Protein AF-A0A7W5LJ92-F1 (afdb_monomer_lite)

Secondary structure (DSSP, 8-state):
--PPP---HHHHGGGS---HHHHHHHS-PPP----PPTT--EESSPPPEEPPPHHHHT-TT----TT-EETTEEEEEEESS--BSB-EEEEEETTS-EEEEEHHHHHHHHTT--SSSS----HHHHHHHHHHTTTT----S-----TT--

Radius of gyration: 25.34 Å; chains: 1; bounding box: 71×41×68 Å

Structure (mmCIF, N/CA/C/O backbone):
data_AF-A0A7W5LJ92-F1
#
_entry.id   AF-A0A7W5LJ92-F1
#
loop_
_atom_site.group_PDB
_atom_site.id
_atom_site.type_symbol
_atom_site.label_atom_id
_atom_site.label_alt_id
_atom_site.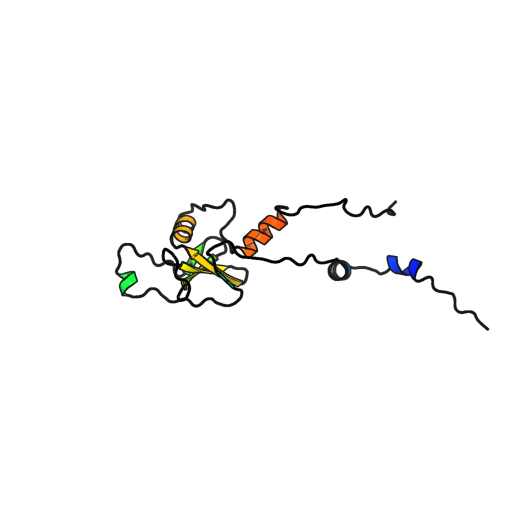label_comp_id
_atom_site.label_asym_id
_atom_site.label_entity_id
_atom_site.label_seq_id
_atom_site.pdbx_PDB_ins_code
_atom_site.Cartn_x
_atom_site.Cartn_y
_atom_site.Cartn_z
_atom_site.occupancy
_atom_site.B_iso_or_equiv
_atom_site.auth_seq_id
_atom_site.auth_comp_id
_atom_site.auth_asym_id
_atom_site.auth_atom_id
_atom_site.pdbx_PDB_model_num
ATOM 1 N N . MET A 1 1 ? 51.809 -31.588 -45.033 1.00 46.28 1 MET A N 1
ATOM 2 C CA . MET A 1 1 ? 51.391 -30.720 -43.910 1.00 46.28 1 MET A CA 1
ATOM 3 C C . MET A 1 1 ? 50.215 -29.872 -44.366 1.00 46.28 1 MET A C 1
ATOM 5 O O . MET A 1 1 ? 50.408 -28.892 -45.072 1.00 46.28 1 MET A O 1
ATOM 9 N N . THR A 1 2 ? 48.995 -30.291 -44.045 1.00 48.81 2 THR A N 1
ATOM 10 C CA . THR A 1 2 ? 47.769 -29.529 -44.311 1.00 48.81 2 THR A CA 1
ATOM 11 C C . THR A 1 2 ? 47.679 -28.380 -43.310 1.00 48.81 2 THR A C 1
ATOM 13 O O . THR A 1 2 ? 47.562 -28.617 -42.110 1.00 48.81 2 THR A O 1
ATOM 16 N N . ARG A 1 3 ? 47.786 -27.133 -43.782 1.00 55.12 3 ARG A N 1
ATOM 17 C CA . ARG A 1 3 ? 47.485 -25.957 -42.957 1.00 55.12 3 ARG A CA 1
ATOM 18 C C . ARG A 1 3 ? 45.987 -25.977 -42.656 1.00 55.12 3 ARG A C 1
ATOM 20 O O . ARG A 1 3 ? 45.189 -26.019 -43.589 1.00 55.12 3 ARG A O 1
ATOM 27 N N . PHE A 1 4 ? 45.610 -25.978 -41.381 1.00 60.94 4 PHE A N 1
ATOM 28 C CA . PHE A 1 4 ? 44.219 -25.749 -40.996 1.00 60.94 4 PHE A CA 1
ATOM 29 C C . PHE A 1 4 ? 43.793 -24.373 -41.521 1.00 60.94 4 PHE A C 1
ATOM 31 O O . PHE A 1 4 ? 44.549 -23.407 -41.396 1.00 60.94 4 PHE A O 1
ATOM 38 N N . ALA A 1 5 ? 42.620 -24.298 -42.154 1.00 64.06 5 ALA A N 1
ATOM 39 C CA . ALA A 1 5 ? 42.057 -23.029 -42.594 1.00 64.06 5 ALA A CA 1
ATOM 40 C C . ALA A 1 5 ? 41.923 -22.111 -41.373 1.00 64.06 5 ALA A C 1
ATOM 42 O O . ALA A 1 5 ? 41.335 -22.491 -40.360 1.00 64.06 5 ALA A O 1
ATOM 43 N N . GLN A 1 6 ? 42.526 -20.929 -41.452 1.00 65.31 6 GLN A N 1
ATOM 44 C CA . GLN A 1 6 ? 42.458 -19.935 -40.394 1.00 65.31 6 GLN A CA 1
ATOM 45 C C . GLN A 1 6 ? 41.017 -19.417 -40.344 1.00 65.31 6 GLN A C 1
ATOM 47 O O . GLN A 1 6 ? 40.578 -18.706 -41.244 1.00 65.31 6 GLN A O 1
ATOM 52 N N . VAL A 1 7 ? 40.256 -19.844 -39.335 1.00 63.06 7 VAL A N 1
ATOM 53 C CA . VAL A 1 7 ? 38.879 -19.383 -39.140 1.00 63.06 7 VAL A CA 1
ATOM 54 C C . VAL A 1 7 ? 38.941 -17.952 -38.625 1.00 63.06 7 VAL A C 1
ATOM 56 O O . VAL A 1 7 ? 39.425 -17.705 -37.520 1.00 63.06 7 VAL A O 1
ATOM 59 N N . ASP A 1 8 ? 38.461 -17.009 -39.429 1.00 65.00 8 ASP A N 1
ATOM 60 C CA . ASP A 1 8 ? 38.280 -15.631 -38.991 1.00 65.00 8 ASP A CA 1
ATOM 61 C C . ASP A 1 8 ? 37.062 -15.552 -38.064 1.00 65.00 8 ASP A C 1
ATOM 63 O O . ASP A 1 8 ? 35.910 -15.480 -38.495 1.00 65.00 8 ASP A O 1
ATOM 67 N N . LEU A 1 9 ? 37.324 -15.594 -36.758 1.00 61.53 9 LEU A N 1
ATOM 68 C CA . LEU A 1 9 ? 36.289 -15.524 -35.729 1.00 61.53 9 LEU A CA 1
ATOM 69 C C . LEU A 1 9 ? 35.508 -14.198 -35.770 1.00 61.53 9 LEU A C 1
ATOM 71 O O . LEU A 1 9 ? 34.372 -14.165 -35.300 1.00 61.53 9 LEU A O 1
ATOM 75 N N . ASN A 1 10 ? 36.050 -13.136 -36.382 1.00 58.50 10 ASN A N 1
ATOM 76 C CA . ASN A 1 10 ? 35.339 -11.864 -36.543 1.00 58.50 10 ASN A CA 1
ATOM 77 C C . ASN A 1 10 ? 34.255 -11.936 -37.626 1.00 58.50 10 ASN A C 1
ATOM 79 O O . ASN A 1 10 ? 33.238 -11.257 -37.510 1.00 58.50 10 ASN A O 1
ATOM 83 N N . ALA A 1 11 ? 34.430 -12.789 -38.641 1.00 62.06 11 ALA A N 1
ATOM 84 C CA . ALA A 1 11 ? 33.405 -13.058 -39.650 1.00 62.06 11 ALA A CA 1
ATOM 85 C C . ALA A 1 11 ? 32.275 -13.957 -39.108 1.00 62.06 11 ALA A C 1
ATOM 87 O O . ALA A 1 11 ? 31.139 -13.878 -39.573 1.00 62.06 11 ALA A O 1
ATOM 88 N N . VAL A 1 12 ? 32.568 -14.792 -38.102 1.00 56.50 12 VAL A N 1
ATOM 89 C CA . VAL A 1 12 ? 31.608 -15.729 -37.487 1.00 56.50 12 VAL A CA 1
ATOM 90 C C . VAL A 1 12 ? 30.821 -15.091 -36.334 1.00 56.50 12 VAL A C 1
ATOM 92 O O . VAL A 1 12 ? 29.652 -15.417 -36.138 1.00 56.50 12 VAL A O 1
ATOM 95 N N . ALA A 1 13 ? 31.414 -14.151 -35.592 1.00 55.53 13 ALA A N 1
ATOM 96 C CA . ALA A 1 13 ? 30.782 -13.485 -34.449 1.00 55.53 13 ALA A CA 1
ATOM 97 C C . ALA A 1 13 ? 29.401 -12.839 -34.735 1.00 55.53 13 ALA A C 1
ATOM 99 O O . ALA A 1 13 ? 28.503 -13.014 -33.908 1.00 55.53 13 ALA A O 1
ATOM 100 N N . PRO A 1 14 ? 29.162 -12.148 -35.873 1.00 56.97 14 PRO A N 1
ATOM 101 C CA . PRO A 1 14 ? 27.839 -11.601 -36.191 1.00 56.97 14 PRO A CA 1
ATOM 102 C C . PRO A 1 14 ? 26.840 -12.640 -36.737 1.00 56.97 14 PRO A C 1
ATOM 104 O O . PRO A 1 14 ? 25.662 -12.322 -36.874 1.00 56.97 14 PRO A O 1
ATOM 107 N N . LEU A 1 15 ? 27.280 -13.870 -37.038 1.00 55.16 15 LEU A N 1
ATOM 108 C CA . LEU A 1 15 ? 26.440 -14.973 -37.533 1.00 55.16 15 LEU A CA 1
ATOM 109 C C . LEU A 1 15 ? 25.935 -15.898 -36.421 1.00 55.16 15 LEU A C 1
ATOM 111 O O . LEU A 1 15 ? 25.268 -16.889 -36.717 1.00 55.16 15 LEU A O 1
ATOM 115 N N . LEU A 1 16 ? 26.239 -15.610 -35.152 1.00 57.25 16 LEU A N 1
ATOM 116 C CA . LEU A 1 16 ? 25.654 -16.360 -34.048 1.00 57.25 16 LEU A CA 1
ATOM 117 C C . LEU A 1 16 ? 24.128 -16.187 -34.114 1.00 57.25 16 LEU A C 1
ATOM 119 O O . LEU A 1 16 ? 23.657 -15.051 -34.018 1.00 57.25 16 LEU A O 1
ATOM 123 N N . PRO A 1 17 ? 23.344 -17.267 -34.295 1.00 56.31 17 PRO A N 1
ATOM 124 C CA . PRO A 1 17 ? 21.893 -17.180 -34.313 1.00 56.31 17 PRO A CA 1
ATOM 125 C C . PRO A 1 17 ? 21.415 -16.754 -32.922 1.00 56.31 17 PRO A C 1
ATOM 127 O O . PRO A 1 17 ? 21.221 -17.565 -32.021 1.00 56.31 17 PRO A O 1
ATOM 130 N N . GLY A 1 18 ? 21.282 -15.445 -32.733 1.00 59.91 18 GLY A N 1
ATOM 131 C CA . GLY A 1 18 ? 20.736 -14.849 -31.530 1.00 59.91 18 GLY A CA 1
ATOM 132 C C . GLY A 1 18 ? 19.224 -14.927 -31.605 1.00 59.91 18 GLY A C 1
ATOM 133 O O . GLY A 1 18 ? 18.582 -14.066 -32.204 1.00 59.91 18 GLY A O 1
ATOM 134 N N . ASP A 1 19 ? 18.640 -15.965 -31.018 1.00 69.44 19 ASP A N 1
ATOM 135 C CA . ASP A 1 19 ? 17.199 -15.984 -30.825 1.00 69.44 19 ASP A CA 1
ATOM 136 C C . ASP A 1 19 ? 16.769 -14.886 -29.826 1.00 69.44 19 ASP A C 1
ATOM 138 O O . ASP A 1 19 ? 17.572 -14.201 -29.178 1.00 69.44 19 ASP A O 1
ATOM 142 N N . LYS A 1 20 ? 15.456 -14.696 -29.679 1.00 67.94 20 LYS A N 1
ATOM 143 C CA . LYS A 1 20 ? 14.890 -13.706 -28.748 1.00 67.94 20 LYS A CA 1
ATOM 144 C C . LYS A 1 20 ? 15.372 -13.909 -27.303 1.00 67.94 20 LYS A C 1
ATOM 146 O O . LYS A 1 20 ? 15.350 -12.960 -26.518 1.00 67.94 20 LYS A O 1
ATOM 151 N N . VAL A 1 21 ? 15.755 -15.131 -26.934 1.00 70.19 21 VAL A N 1
ATOM 152 C CA . VAL A 1 21 ? 16.233 -15.479 -25.594 1.00 70.19 21 VAL A CA 1
ATOM 153 C C . VAL A 1 21 ? 17.682 -15.023 -25.437 1.00 70.19 21 VAL A C 1
ATOM 155 O O . VAL A 1 21 ? 17.973 -14.282 -24.500 1.00 70.19 21 VAL A O 1
ATOM 158 N N . ALA A 1 22 ? 18.553 -15.342 -26.394 1.00 69.62 22 ALA A N 1
ATOM 159 C CA . ALA A 1 22 ? 19.940 -14.893 -26.447 1.00 69.62 22 ALA A CA 1
ATOM 160 C C . ALA A 1 22 ? 20.043 -13.362 -26.474 1.00 69.62 22 ALA A C 1
ATOM 162 O O . ALA A 1 22 ? 20.841 -12.792 -25.736 1.00 69.62 22 ALA A O 1
ATOM 163 N N . ALA A 1 23 ? 19.174 -12.677 -27.224 1.00 68.56 23 ALA A N 1
ATOM 164 C CA . ALA A 1 23 ? 19.125 -11.214 -27.243 1.00 68.56 23 ALA A CA 1
ATOM 165 C C . ALA A 1 23 ? 18.732 -10.602 -25.882 1.00 68.56 23 ALA A C 1
ATOM 167 O O . ALA A 1 23 ? 19.256 -9.556 -25.508 1.00 68.56 23 ALA A O 1
ATOM 168 N N . ARG A 1 24 ? 17.842 -11.245 -25.108 1.00 69.69 24 ARG A N 1
ATOM 169 C CA . ARG A 1 24 ? 17.511 -10.794 -23.739 1.00 69.69 24 ARG A CA 1
ATOM 170 C C . ARG A 1 24 ? 18.645 -11.029 -22.750 1.00 69.69 24 ARG A C 1
ATOM 172 O O . ARG A 1 24 ? 18.792 -10.235 -21.831 1.00 69.69 24 ARG A O 1
ATOM 179 N N . VAL A 1 25 ? 19.396 -12.116 -22.917 1.00 66.81 25 VAL A N 1
ATOM 180 C CA . VAL A 1 25 ? 20.515 -12.477 -22.033 1.00 66.81 25 VAL A CA 1
ATOM 181 C C . VAL A 1 25 ? 21.751 -11.626 -22.334 1.00 66.81 25 VAL A C 1
ATOM 183 O O . VAL A 1 25 ? 22.426 -11.185 -21.411 1.00 66.81 25 VAL A O 1
ATOM 186 N N . ALA A 1 26 ? 22.033 -11.368 -23.614 1.00 70.12 26 ALA A N 1
ATOM 187 C CA . ALA A 1 26 ? 23.150 -10.537 -24.063 1.00 70.12 26 ALA A CA 1
ATOM 188 C C . ALA A 1 26 ? 22.852 -9.030 -23.984 1.00 70.12 26 ALA A C 1
ATOM 190 O O . ALA A 1 26 ? 23.773 -8.211 -23.975 1.00 70.12 26 ALA A O 1
ATOM 191 N N . GLY A 1 27 ? 21.572 -8.649 -23.944 1.00 68.25 27 GLY A N 1
ATOM 192 C CA . GLY A 1 27 ? 21.162 -7.270 -23.729 1.00 68.25 27 GLY A CA 1
ATOM 193 C C . GLY A 1 27 ? 21.696 -6.762 -22.394 1.00 68.25 27 GLY A C 1
ATOM 194 O O . GLY A 1 27 ? 21.530 -7.408 -21.361 1.00 68.25 27 GLY A O 1
ATOM 195 N N . ARG A 1 28 ? 22.329 -5.584 -22.400 1.00 66.44 28 ARG A N 1
ATOM 196 C CA . ARG A 1 28 ? 22.702 -4.890 -21.164 1.00 66.44 28 ARG A CA 1
ATOM 197 C C . ARG A 1 28 ? 21.416 -4.542 -20.419 1.00 66.44 28 ARG A C 1
ATOM 199 O O . ARG A 1 28 ? 20.732 -3.590 -20.782 1.00 66.44 28 ARG A O 1
ATOM 206 N N . GLY A 1 29 ? 21.054 -5.353 -19.429 1.00 64.75 29 GLY A N 1
ATOM 207 C CA . GLY A 1 29 ? 19.969 -5.022 -18.519 1.00 64.75 29 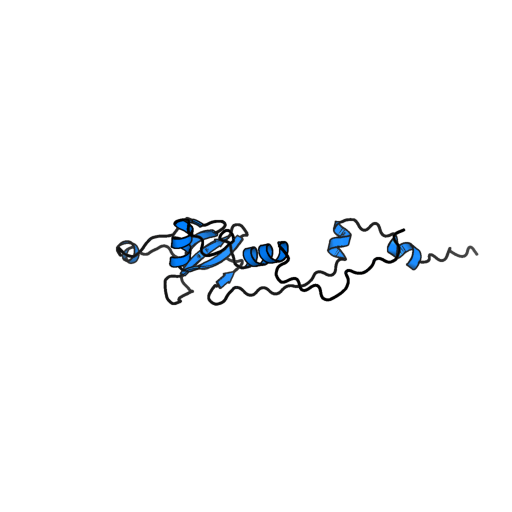GLY A CA 1
ATOM 208 C C . GLY A 1 29 ? 20.322 -3.742 -17.771 1.00 64.75 29 GLY A C 1
ATOM 209 O O . GLY A 1 29 ? 21.427 -3.614 -17.245 1.00 64.75 29 GLY A O 1
ATOM 210 N N . GLU A 1 30 ? 19.401 -2.788 -17.731 1.00 66.44 30 GLU A N 1
ATOM 211 C CA . GLU A 1 30 ? 19.523 -1.657 -16.820 1.00 66.44 30 GLU A CA 1
ATOM 212 C C . GLU A 1 30 ? 19.091 -2.135 -15.433 1.00 66.44 30 GLU A C 1
ATOM 214 O O . GLU A 1 30 ? 17.960 -2.592 -15.241 1.00 66.44 30 GLU A O 1
ATOM 219 N N . HIS A 1 31 ? 20.011 -2.083 -14.470 1.00 68.00 31 HIS A N 1
ATOM 220 C CA . HIS A 1 31 ? 19.651 -2.284 -13.074 1.00 68.00 31 HIS A CA 1
ATOM 221 C C . HIS A 1 31 ? 18.829 -1.088 -12.602 1.00 68.00 31 HIS A C 1
ATOM 223 O O . HIS A 1 31 ? 19.166 0.060 -12.897 1.00 68.00 31 HIS A O 1
ATOM 229 N N . PHE A 1 32 ? 17.748 -1.357 -11.878 1.00 68.06 32 PHE A N 1
ATOM 230 C CA . PHE A 1 32 ? 16.841 -0.316 -11.438 1.00 68.06 32 PHE A CA 1
ATOM 231 C C . PHE A 1 32 ? 16.540 -0.421 -9.957 1.00 68.06 32 PHE A C 1
ATOM 233 O O . PHE A 1 32 ? 15.875 -1.358 -9.513 1.00 68.06 32 PHE A O 1
ATOM 240 N N . ASP A 1 33 ? 16.940 0.614 -9.229 1.00 76.00 33 ASP A N 1
ATOM 241 C CA . ASP A 1 33 ? 16.596 0.757 -7.828 1.00 76.00 33 ASP A CA 1
ATOM 242 C C . ASP A 1 33 ? 15.179 1.315 -7.677 1.00 76.00 33 ASP A C 1
ATOM 244 O O . ASP A 1 33 ? 14.786 2.365 -8.214 1.00 76.00 33 ASP A O 1
ATOM 248 N N . PHE A 1 34 ? 14.362 0.584 -6.927 1.00 83.94 34 PHE A N 1
ATOM 249 C CA . PHE A 1 34 ? 13.049 1.043 -6.516 1.00 83.94 34 PHE A CA 1
ATOM 250 C C . PHE A 1 34 ? 13.053 1.467 -5.065 1.00 83.94 34 PHE A C 1
ATOM 252 O O . PHE A 1 34 ? 13.382 0.701 -4.167 1.00 83.94 34 PHE A O 1
ATOM 259 N N . THR A 1 35 ? 12.564 2.681 -4.850 1.00 86.06 35 THR A N 1
ATOM 260 C CA . THR A 1 35 ? 12.198 3.173 -3.533 1.00 86.06 35 THR A CA 1
ATOM 261 C C . THR A 1 35 ? 10.697 3.463 -3.545 1.00 86.06 35 THR A C 1
ATOM 263 O O . THR A 1 35 ? 10.227 4.146 -4.467 1.00 86.06 35 THR A O 1
ATOM 266 N N . PRO A 1 36 ? 9.925 2.940 -2.576 1.00 86.44 36 PRO A N 1
ATOM 267 C CA . PRO A 1 36 ? 8.511 3.268 -2.452 1.00 86.44 36 PRO A CA 1
ATOM 268 C C . PRO A 1 36 ? 8.321 4.757 -2.151 1.00 86.44 36 PRO A C 1
ATOM 270 O O . PRO A 1 36 ? 9.232 5.441 -1.683 1.00 86.44 36 PRO A O 1
ATOM 273 N N . SER A 1 37 ? 7.124 5.278 -2.428 1.00 83.62 37 SER A N 1
ATOM 274 C CA . SER A 1 37 ? 6.839 6.685 -2.136 1.00 83.62 37 SER A CA 1
ATOM 275 C C . SER A 1 37 ? 6.793 6.951 -0.626 1.00 83.62 37 SER A C 1
ATOM 277 O O . SER A 1 37 ? 6.386 6.091 0.158 1.00 83.62 37 SER A O 1
ATOM 279 N N . ASN A 1 38 ? 7.222 8.152 -0.220 1.00 80.62 38 ASN A N 1
ATOM 280 C CA . ASN A 1 38 ? 7.398 8.518 1.188 1.00 80.62 38 ASN A CA 1
ATOM 281 C C . ASN A 1 38 ? 6.180 8.161 2.056 1.00 80.62 38 ASN A C 1
ATOM 283 O O . ASN A 1 38 ? 5.037 8.491 1.734 1.00 80.62 38 ASN A O 1
ATOM 287 N N . GLY A 1 39 ? 6.449 7.520 3.197 1.00 80.25 39 GLY A N 1
ATOM 288 C CA . GLY A 1 39 ? 5.440 7.172 4.200 1.00 80.25 39 GLY A CA 1
ATOM 289 C C . GLY A 1 39 ? 4.642 5.898 3.912 1.00 80.25 39 GLY A C 1
ATOM 290 O O . GLY A 1 39 ? 3.750 5.566 4.693 1.00 80.25 39 GLY A O 1
ATOM 291 N N . LYS A 1 40 ? 4.948 5.177 2.828 1.00 86.62 40 LYS A N 1
ATOM 292 C CA . LYS A 1 40 ? 4.444 3.821 2.592 1.00 86.62 40 LYS A CA 1
ATOM 293 C C . LYS A 1 40 ? 5.560 2.816 2.804 1.00 86.62 40 LYS A C 1
ATOM 295 O O . LYS A 1 40 ? 6.698 3.038 2.401 1.00 86.62 40 LYS A O 1
ATOM 300 N N . VAL A 1 41 ? 5.200 1.690 3.396 1.00 92.38 41 VAL A N 1
ATOM 301 C CA . VAL A 1 41 ? 6.071 0.520 3.448 1.00 92.38 41 VAL A CA 1
ATOM 302 C C . VAL A 1 41 ? 5.706 -0.365 2.269 1.00 92.38 41 VAL A C 1
ATOM 304 O O . VAL A 1 41 ? 4.521 -0.560 2.006 1.00 92.38 41 VAL A O 1
ATOM 307 N N . HIS A 1 42 ? 6.717 -0.867 1.568 1.00 94.19 42 HIS A N 1
ATOM 308 C CA . HIS A 1 42 ? 6.588 -1.856 0.505 1.00 94.19 42 HIS A CA 1
ATOM 309 C C . HIS A 1 42 ? 7.439 -3.065 0.866 1.00 94.19 42 HIS A C 1
ATOM 311 O O . HIS A 1 42 ? 8.577 -2.902 1.302 1.00 94.19 42 HIS A O 1
ATOM 317 N N . SER A 1 43 ? 6.888 -4.263 0.713 1.00 94.06 43 SER A N 1
ATOM 318 C CA . SER A 1 43 ? 7.587 -5.502 1.023 1.00 94.06 43 SER A CA 1
ATOM 319 C C . SER A 1 43 ? 7.100 -6.640 0.137 1.00 94.06 43 SER A C 1
ATOM 321 O O . SER A 1 43 ? 5.905 -6.757 -0.130 1.00 94.06 43 SER A O 1
ATOM 323 N N . ASP A 1 44 ? 8.016 -7.508 -0.279 1.00 93.56 44 ASP A N 1
ATOM 324 C CA . ASP A 1 44 ? 7.673 -8.752 -0.976 1.00 93.56 44 ASP A CA 1
ATOM 325 C C . ASP A 1 44 ? 7.166 -9.834 -0.013 1.00 93.56 44 ASP A C 1
ATOM 327 O O . ASP A 1 44 ? 6.513 -10.792 -0.430 1.00 93.56 44 ASP A O 1
ATOM 331 N N . VAL A 1 45 ? 7.429 -9.670 1.287 1.00 94.44 45 VAL A N 1
ATOM 332 C CA . VAL A 1 45 ? 6.955 -10.575 2.334 1.00 94.44 45 VAL A CA 1
ATOM 333 C C . VAL A 1 45 ? 5.710 -10.014 3.031 1.00 94.44 45 VAL A C 1
ATOM 335 O O . VAL A 1 45 ? 5.512 -8.796 3.075 1.00 94.44 45 VAL A O 1
ATOM 338 N N . PRO A 1 46 ? 4.844 -10.880 3.588 1.00 95.12 46 PRO A N 1
ATOM 339 C CA . PRO A 1 46 ? 3.646 -10.433 4.286 1.00 95.12 46 PRO A CA 1
ATOM 340 C C . PRO A 1 46 ? 3.962 -9.471 5.435 1.00 95.12 46 PRO A C 1
ATOM 342 O O . PRO A 1 46 ? 4.696 -9.808 6.363 1.00 95.12 46 PRO A O 1
ATOM 345 N N . LEU A 1 47 ? 3.354 -8.283 5.401 1.00 94.94 47 LEU A N 1
ATOM 346 C CA . LEU A 1 47 ? 3.406 -7.343 6.520 1.00 94.94 47 LEU A CA 1
ATOM 347 C C . LEU A 1 47 ? 2.506 -7.827 7.660 1.00 94.94 47 LEU A C 1
ATOM 349 O O . LEU A 1 47 ? 1.408 -8.342 7.429 1.00 94.94 47 LEU A O 1
ATOM 353 N N . ARG A 1 48 ? 2.949 -7.610 8.902 1.00 95.50 48 ARG A N 1
ATOM 354 C CA . ARG A 1 48 ? 2.176 -7.965 10.096 1.00 95.50 48 ARG A CA 1
ATOM 355 C C . ARG A 1 48 ? 0.900 -7.128 10.161 1.00 95.50 48 ARG A C 1
ATOM 357 O O . ARG A 1 48 ? 0.938 -5.901 10.289 1.00 95.50 48 ARG A O 1
ATOM 364 N N . ALA A 1 49 ? -0.231 -7.819 10.072 1.00 95.44 49 ALA A N 1
ATOM 365 C CA . ALA A 1 49 ? -1.562 -7.240 10.126 1.00 95.44 49 ALA A CA 1
ATOM 366 C C . ALA A 1 49 ? -2.379 -7.893 11.242 1.00 95.44 49 ALA A C 1
ATOM 368 O O . ALA A 1 49 ? -2.216 -9.079 11.530 1.00 95.44 49 ALA A O 1
ATOM 369 N N . ARG A 1 50 ? -3.277 -7.118 11.845 1.00 94.94 50 ARG A N 1
ATOM 370 C CA . ARG A 1 50 ? -4.269 -7.592 12.812 1.00 94.94 50 ARG A CA 1
ATOM 371 C C . ARG A 1 50 ? -5.682 -7.324 12.310 1.00 94.94 50 ARG A C 1
ATOM 373 O O . ARG A 1 50 ? -5.904 -6.407 11.515 1.00 94.94 50 ARG A O 1
ATOM 380 N N . ALA A 1 51 ? -6.634 -8.091 12.829 1.00 94.38 51 ALA A N 1
ATOM 381 C CA . ALA A 1 51 ? -8.045 -7.763 12.699 1.00 94.38 51 ALA A CA 1
ATOM 382 C C . ALA A 1 51 ? -8.394 -6.513 13.539 1.00 94.38 51 ALA A C 1
ATOM 384 O O . ALA A 1 51 ? -7.682 -6.193 14.507 1.00 94.38 51 ALA A O 1
ATOM 385 N N . PRO A 1 52 ? -9.477 -5.799 13.190 1.00 93.50 52 PRO A N 1
ATOM 386 C CA . PRO A 1 52 ? -10.078 -4.812 14.077 1.00 93.50 52 PRO A CA 1
ATOM 387 C C . PRO A 1 52 ? -10.429 -5.428 15.433 1.00 93.50 52 PRO A C 1
ATOM 389 O O . PRO A 1 52 ? -10.898 -6.561 15.519 1.00 93.50 52 PRO A O 1
ATOM 392 N N . SER A 1 53 ? -10.186 -4.681 16.503 1.00 93.25 53 SER A N 1
ATOM 393 C CA . SER A 1 53 ? -10.582 -5.072 17.855 1.00 93.25 53 SER A CA 1
ATOM 394 C C . SER A 1 53 ? -12.071 -4.807 18.088 1.00 93.25 53 SER A C 1
ATOM 396 O O . SER A 1 53 ? -12.661 -3.930 17.455 1.00 93.25 53 SER A O 1
ATOM 398 N N . ALA A 1 54 ? -12.677 -5.508 19.052 1.00 92.50 54 ALA A N 1
ATOM 399 C CA . ALA A 1 54 ? -14.080 -5.289 19.414 1.00 92.50 54 ALA A CA 1
ATOM 400 C C . ALA A 1 54 ? -14.360 -3.826 19.814 1.00 92.50 54 ALA A C 1
ATOM 402 O O . ALA A 1 54 ? -15.387 -3.269 19.442 1.00 92.50 54 ALA A O 1
ATOM 403 N N . ALA A 1 55 ? -13.417 -3.179 20.508 1.00 91.50 55 ALA A N 1
ATOM 404 C CA . ALA A 1 55 ? -13.531 -1.772 20.888 1.00 91.50 55 ALA A CA 1
ATOM 405 C C . ALA A 1 55 ? -13.548 -0.831 19.672 1.00 91.50 55 ALA A C 1
ATOM 407 O O . ALA A 1 55 ? -14.327 0.116 19.649 1.00 91.50 55 ALA A O 1
ATOM 408 N N . GLU A 1 56 ? -12.730 -1.099 18.648 1.00 90.50 56 GLU A N 1
ATOM 409 C CA . GLU A 1 56 ? -12.740 -0.326 17.399 1.00 90.50 56 GLU A CA 1
ATOM 410 C C . GLU A 1 56 ? -14.052 -0.518 16.639 1.00 90.50 56 GLU A C 1
ATOM 412 O O . GLU A 1 56 ? -14.611 0.454 16.146 1.00 90.50 56 GLU A O 1
ATOM 417 N N . MET A 1 57 ? -14.587 -1.741 16.594 1.00 91.31 57 MET A N 1
ATOM 418 C CA . MET A 1 57 ? -15.855 -2.027 15.912 1.00 91.31 57 MET A CA 1
ATOM 419 C C . MET A 1 57 ? -17.067 -1.347 16.563 1.00 91.31 57 MET A C 1
ATOM 421 O O . MET A 1 57 ? -18.061 -1.106 15.883 1.00 91.31 57 MET A O 1
ATOM 425 N N . LEU A 1 58 ? -16.992 -1.015 17.856 1.00 93.31 58 LEU A N 1
ATOM 426 C CA . LEU A 1 58 ? -18.035 -0.263 18.561 1.00 93.31 58 LEU A CA 1
ATOM 427 C C . LEU A 1 58 ? -17.986 1.245 18.275 1.00 93.31 58 LEU A C 1
ATOM 429 O O . LEU A 1 58 ? -18.948 1.954 18.572 1.00 93.31 58 LEU A O 1
ATOM 433 N N . MET A 1 59 ? -16.886 1.762 17.714 1.00 91.06 59 MET A N 1
ATOM 434 C CA . MET A 1 59 ? -16.772 3.186 17.411 1.00 91.06 59 MET A CA 1
ATOM 435 C C . MET A 1 59 ? -17.585 3.531 16.154 1.00 91.06 59 MET A C 1
ATOM 437 O O . MET A 1 59 ? -17.299 2.997 15.084 1.00 91.06 59 MET A O 1
ATOM 441 N N . PRO A 1 60 ? -18.519 4.499 16.209 1.00 89.62 60 PRO A N 1
ATOM 442 C CA . PRO A 1 60 ? -19.368 4.844 15.062 1.00 89.62 60 PRO A CA 1
ATOM 443 C C . PRO A 1 60 ? -18.590 5.452 13.884 1.00 89.62 60 PRO A C 1
ATOM 445 O O . PRO A 1 60 ? -19.068 5.477 12.754 1.00 89.62 60 PRO A O 1
ATOM 448 N N . THR A 1 61 ? -17.382 5.959 14.131 1.00 88.25 61 THR A N 1
ATOM 449 C CA . THR A 1 61 ? -16.491 6.520 13.104 1.00 88.25 61 THR A CA 1
ATOM 450 C C . THR A 1 61 ? -15.587 5.468 12.457 1.00 88.25 61 THR A C 1
ATOM 452 O O . THR A 1 61 ? -14.973 5.731 11.412 1.00 88.25 61 THR A O 1
ATOM 455 N N . PHE A 1 62 ? -15.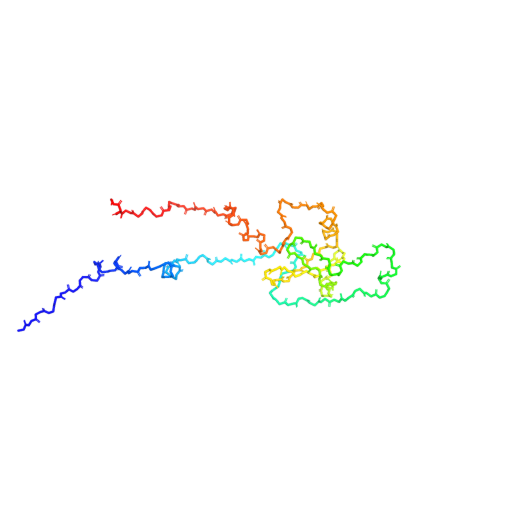481 4.284 13.064 1.00 91.00 62 PHE A N 1
ATOM 456 C CA . PHE A 1 62 ? -14.670 3.198 12.549 1.00 91.00 62 PHE A CA 1
ATOM 457 C C . PHE A 1 62 ? -15.426 2.464 11.445 1.00 91.00 62 PHE A C 1
ATOM 459 O O . PHE A 1 62 ? -16.619 2.201 11.527 1.00 91.00 62 PHE A O 1
ATOM 466 N N . VAL A 1 63 ? -14.705 2.143 10.378 1.00 91.56 63 VAL A N 1
ATOM 467 C CA . VAL A 1 63 ? -15.231 1.346 9.273 1.00 91.56 63 VAL A CA 1
ATOM 468 C C . VAL A 1 63 ? -14.223 0.246 9.049 1.00 91.56 63 VAL A C 1
ATOM 470 O O . VAL A 1 63 ? -13.055 0.545 8.778 1.00 91.56 63 VAL A O 1
ATOM 473 N N . ASP A 1 64 ? -14.673 -0.997 9.165 1.00 94.12 64 ASP A N 1
ATOM 474 C CA . ASP A 1 64 ? -13.840 -2.131 8.818 1.00 94.12 64 ASP A CA 1
ATOM 475 C C . ASP A 1 64 ? -13.656 -2.177 7.299 1.00 94.12 64 ASP A C 1
ATOM 477 O O . ASP A 1 64 ? -14.618 -2.216 6.534 1.00 94.12 64 ASP A O 1
ATOM 481 N N . LEU A 1 65 ? -12.399 -2.115 6.867 1.00 95.44 65 LEU A N 1
ATOM 482 C CA . LEU A 1 65 ? -12.012 -2.185 5.463 1.00 95.44 65 LEU A CA 1
ATOM 483 C C . LEU A 1 65 ? -11.449 -3.562 5.102 1.00 95.44 65 LEU A C 1
ATOM 485 O O . LEU A 1 65 ? -11.078 -3.774 3.947 1.00 95.44 65 LEU A O 1
ATOM 489 N N . THR A 1 66 ? -11.362 -4.493 6.055 1.00 96.31 66 THR A N 1
ATOM 490 C CA . THR A 1 66 ? -10.807 -5.832 5.841 1.00 96.31 66 THR A CA 1
ATOM 491 C C . THR A 1 66 ? -11.530 -6.539 4.694 1.00 96.31 66 THR A C 1
ATOM 493 O O . THR A 1 66 ? -12.751 -6.517 4.595 1.00 96.31 66 THR A O 1
ATOM 496 N N . GLY A 1 67 ? -10.772 -7.138 3.773 1.00 95.81 67 GLY A N 1
ATOM 497 C CA . GLY A 1 67 ? -11.323 -7.831 2.606 1.00 95.81 67 GLY A CA 1
ATOM 498 C C . GLY A 1 67 ? -11.722 -6.928 1.436 1.00 95.81 67 GLY A C 1
ATOM 499 O O . GLY A 1 67 ? -11.908 -7.447 0.334 1.00 95.81 67 GLY A O 1
ATOM 500 N N . THR A 1 68 ? -11.776 -5.605 1.624 1.00 96.06 68 THR A N 1
ATOM 501 C CA . THR A 1 68 ? -12.125 -4.656 0.557 1.00 96.06 68 THR A CA 1
ATOM 502 C C . THR A 1 68 ? -11.115 -4.734 -0.586 1.00 96.06 68 THR A C 1
ATOM 504 O O . THR A 1 68 ? -9.900 -4.739 -0.367 1.00 96.06 68 THR A O 1
ATOM 507 N N . THR A 1 69 ? -11.613 -4.760 -1.820 1.00 96.31 69 THR A N 1
ATOM 508 C CA . THR A 1 69 ? -10.801 -4.740 -3.041 1.00 96.31 69 THR A CA 1
ATOM 509 C C . THR A 1 69 ? -10.911 -3.387 -3.736 1.00 96.31 69 THR A C 1
ATOM 511 O O . THR A 1 69 ? -12.013 -2.944 -4.046 1.00 96.31 69 THR A O 1
ATOM 514 N N . ILE A 1 70 ? -9.775 -2.743 -4.009 1.00 95.50 70 ILE A N 1
ATOM 515 C CA . ILE A 1 70 ? -9.685 -1.488 -4.767 1.00 95.50 70 ILE A CA 1
ATOM 516 C C . ILE A 1 70 ? -8.703 -1.669 -5.928 1.00 95.50 70 ILE A C 1
ATOM 518 O O . ILE A 1 70 ? -7.502 -1.835 -5.715 1.00 95.50 70 ILE A O 1
ATOM 522 N N . GLY A 1 71 ? -9.201 -1.665 -7.166 1.00 94.31 71 GLY A N 1
ATOM 523 C CA . GLY A 1 71 ? -8.383 -1.984 -8.341 1.00 94.31 71 GLY A CA 1
ATOM 524 C C . GLY A 1 71 ? -7.632 -3.308 -8.163 1.00 94.31 71 GLY A C 1
ATOM 525 O O . GLY A 1 71 ? -8.233 -4.363 -7.969 1.00 94.31 71 GLY A O 1
ATOM 526 N N . ARG A 1 72 ? -6.299 -3.232 -8.123 1.00 95.81 72 ARG A N 1
ATOM 527 C CA . ARG A 1 72 ? -5.387 -4.376 -7.958 1.00 95.81 72 ARG A CA 1
ATOM 528 C C . ARG A 1 72 ? -5.003 -4.670 -6.506 1.00 95.81 72 ARG A C 1
ATOM 530 O O . ARG A 1 72 ? -4.147 -5.523 -6.273 1.00 95.81 72 ARG A O 1
ATOM 537 N N . LEU A 1 73 ? -5.552 -3.943 -5.538 1.00 96.94 73 LEU A N 1
ATOM 538 C CA . LEU A 1 73 ? -5.215 -4.058 -4.120 1.00 96.94 73 LEU A CA 1
ATOM 539 C C . LEU A 1 73 ? -6.350 -4.732 -3.348 1.00 96.94 73 LEU A C 1
ATOM 541 O O . LEU A 1 73 ? -7.510 -4.358 -3.495 1.00 96.94 73 LEU A O 1
ATOM 545 N N . LYS A 1 74 ? -6.007 -5.669 -2.463 1.00 97.81 74 LYS A N 1
ATOM 546 C CA . LYS A 1 74 ? -6.929 -6.267 -1.491 1.00 97.81 74 LYS A CA 1
ATOM 547 C C . LYS A 1 74 ? -6.464 -5.967 -0.072 1.00 97.81 74 LYS A C 1
ATOM 549 O O . LYS A 1 74 ? -5.312 -6.235 0.262 1.00 97.81 74 LYS A O 1
ATOM 554 N N . VAL A 1 75 ? -7.347 -5.427 0.760 1.00 97.62 75 VAL A N 1
ATOM 555 C CA . VAL A 1 75 ? -7.057 -5.115 2.165 1.00 97.62 75 VAL A CA 1
ATOM 556 C C . VAL A 1 75 ? -7.007 -6.403 2.985 1.00 97.62 75 VAL A C 1
ATOM 558 O O . VAL A 1 75 ? -7.959 -7.183 2.974 1.00 97.62 75 VAL A O 1
ATOM 561 N N . THR A 1 76 ? -5.906 -6.627 3.702 1.00 96.94 76 THR A N 1
ATOM 562 C CA . THR A 1 76 ? -5.719 -7.809 4.560 1.00 96.94 76 THR A CA 1
ATOM 563 C C . THR A 1 76 ? -6.005 -7.529 6.031 1.00 96.94 76 THR A C 1
ATOM 565 O O . THR A 1 76 ? -6.433 -8.436 6.733 1.00 96.94 76 THR A O 1
ATOM 568 N N . GLY A 1 77 ? -5.792 -6.298 6.502 1.00 96.12 77 GLY A N 1
ATOM 569 C CA . GLY A 1 77 ? -6.072 -5.904 7.884 1.00 96.12 77 GLY A CA 1
ATOM 570 C C . GLY A 1 77 ? -5.376 -4.604 8.283 1.00 96.12 77 GLY A C 1
ATOM 571 O O . GLY A 1 77 ? -4.825 -3.893 7.440 1.00 96.12 77 GLY A O 1
ATOM 572 N N . ILE A 1 78 ? -5.387 -4.296 9.578 1.00 95.31 78 ILE A N 1
ATOM 573 C CA . ILE A 1 78 ? -4.745 -3.103 10.144 1.00 95.31 78 ILE A CA 1
ATOM 574 C C . ILE A 1 78 ? -3.264 -3.399 10.391 1.00 95.31 78 ILE A C 1
ATOM 576 O O . ILE A 1 78 ? -2.930 -4.428 10.976 1.00 95.31 78 ILE A O 1
ATOM 580 N N . ALA A 1 79 ? -2.371 -2.509 9.960 1.00 95.12 79 ALA A N 1
ATOM 581 C CA . ALA A 1 79 ? -0.936 -2.659 10.181 1.00 95.12 79 ALA A CA 1
ATOM 582 C C 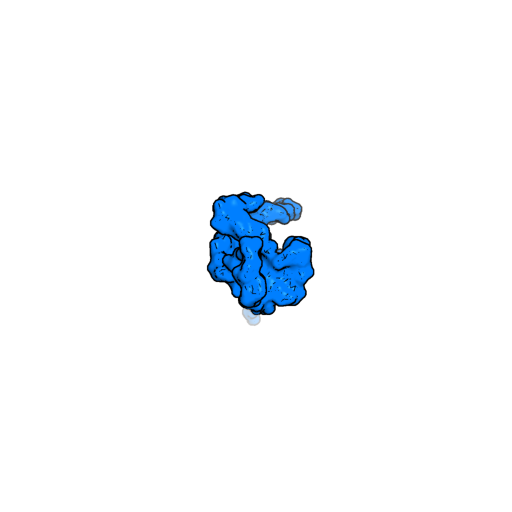. ALA A 1 79 ? -0.600 -2.560 11.677 1.00 95.12 79 ALA A C 1
ATOM 584 O O . ALA A 1 79 ? -1.064 -1.646 12.357 1.00 95.12 79 ALA A O 1
ATOM 585 N N . VAL A 1 80 ? 0.214 -3.494 12.179 1.00 92.31 80 VAL A N 1
ATOM 586 C CA . VAL A 1 80 ? 0.620 -3.526 13.597 1.00 92.31 80 VAL A CA 1
ATOM 587 C C . VAL A 1 80 ? 1.822 -2.618 13.841 1.00 92.31 80 VAL A C 1
ATOM 589 O O . VAL A 1 80 ? 1.785 -1.757 14.712 1.00 92.31 80 VAL A O 1
ATOM 592 N N . ASP A 1 81 ? 2.866 -2.781 13.032 1.00 86.25 81 ASP A N 1
ATOM 593 C CA . ASP A 1 81 ? 4.178 -2.173 13.288 1.00 86.25 81 ASP A CA 1
ATOM 594 C C . ASP A 1 81 ? 4.332 -0.772 12.668 1.00 86.25 81 ASP A C 1
ATOM 596 O O . ASP A 1 81 ? 5.374 -0.137 12.790 1.00 86.25 81 ASP A O 1
ATOM 600 N N . ILE A 1 82 ? 3.306 -0.286 11.962 1.00 82.19 82 ILE A N 1
ATOM 601 C CA . ILE A 1 82 ? 3.387 0.928 11.143 1.00 82.19 82 ILE A CA 1
ATOM 602 C C . ILE A 1 82 ? 2.367 1.934 11.655 1.00 82.19 82 ILE A C 1
ATOM 604 O O . ILE A 1 82 ? 1.238 2.039 11.163 1.00 82.19 82 ILE A O 1
ATOM 608 N N . THR A 1 83 ? 2.793 2.700 12.650 1.00 71.44 83 THR A N 1
ATOM 609 C CA . THR A 1 83 ? 2.033 3.815 13.199 1.00 71.44 83 THR A CA 1
ATOM 610 C C . THR A 1 83 ? 2.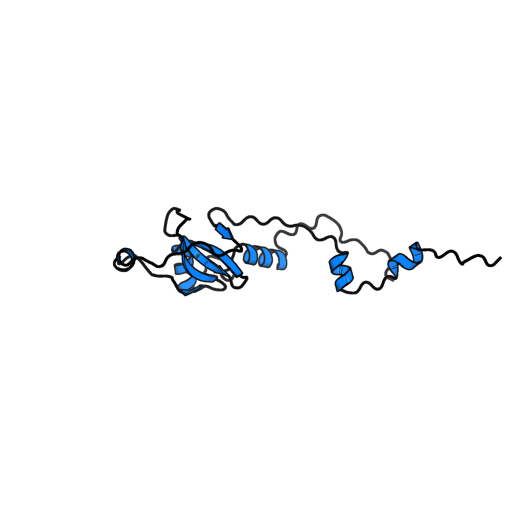450 5.099 12.482 1.00 71.44 83 THR A C 1
ATOM 612 O O . THR A 1 83 ? 3.609 5.500 12.459 1.00 71.44 83 THR A O 1
ATOM 615 N N . SER A 1 84 ? 1.495 5.742 11.819 1.00 74.56 84 SER A N 1
ATOM 616 C CA . SER A 1 84 ? 1.649 7.111 11.323 1.00 74.56 84 SER A CA 1
ATOM 617 C C . SER A 1 84 ? 0.410 7.903 11.734 1.00 74.56 84 SER A C 1
ATOM 619 O O . SER A 1 84 ? -0.431 7.377 12.463 1.00 74.56 84 SER A O 1
ATOM 621 N N . ASN A 1 85 ? 0.281 9.167 11.321 1.00 75.31 85 ASN A N 1
ATOM 622 C CA . ASN A 1 85 ? -0.918 9.961 11.607 1.00 75.31 85 ASN A CA 1
ATOM 623 C C . ASN A 1 85 ? -2.160 9.307 10.961 1.00 75.31 85 ASN A C 1
ATOM 625 O O . ASN A 1 85 ? -2.482 9.571 9.795 1.00 75.31 85 ASN A O 1
ATOM 629 N N . GLY A 1 86 ? -2.826 8.441 11.731 1.00 79.31 86 GLY A N 1
ATOM 630 C CA . GLY A 1 86 ? -3.988 7.637 11.357 1.00 79.31 86 GLY A CA 1
ATOM 631 C C . GLY A 1 86 ? -3.705 6.138 11.178 1.00 79.31 86 GLY A C 1
ATOM 632 O O . GLY A 1 86 ? -2.567 5.683 11.097 1.00 79.31 86 GLY A O 1
ATOM 633 N N . THR A 1 87 ? -4.782 5.356 11.083 1.00 87.75 87 THR A N 1
ATOM 634 C CA . THR A 1 87 ? -4.722 3.902 10.883 1.00 87.75 87 THR A CA 1
ATOM 635 C C . THR A 1 87 ? -4.187 3.557 9.492 1.00 87.75 87 THR A C 1
ATOM 637 O O . THR A 1 87 ? -4.806 3.892 8.470 1.00 87.75 87 THR A O 1
ATOM 640 N N . ASN A 1 88 ? -3.055 2.852 9.452 1.00 93.06 88 ASN A N 1
ATOM 641 C CA . ASN A 1 88 ? -2.538 2.239 8.234 1.00 93.06 88 ASN A CA 1
ATOM 642 C C . ASN A 1 88 ? -3.122 0.842 8.064 1.00 93.06 88 ASN A C 1
ATOM 644 O O . ASN A 1 88 ? -3.208 0.060 9.008 1.00 93.06 88 ASN A O 1
ATOM 648 N N . TRP A 1 89 ? -3.490 0.533 6.833 1.00 95.31 89 TRP A N 1
ATOM 649 C CA . TRP A 1 89 ? -4.029 -0.755 6.439 1.00 95.31 89 TRP A CA 1
ATOM 650 C C . TRP A 1 89 ? -3.015 -1.467 5.563 1.00 95.31 89 TRP A C 1
ATOM 652 O O . TRP A 1 89 ? -2.435 -0.854 4.663 1.00 95.31 89 TRP A O 1
ATOM 662 N N . VAL A 1 90 ? -2.810 -2.751 5.829 1.00 96.69 90 VAL A N 1
ATOM 663 C CA . VAL A 1 90 ? -2.014 -3.619 4.970 1.00 96.69 90 VAL A CA 1
ATOM 664 C C . VAL A 1 90 ? -2.871 -4.020 3.779 1.00 96.69 90 VAL A C 1
ATOM 666 O O . VAL A 1 90 ? -4.020 -4.449 3.921 1.00 96.69 90 VAL A O 1
ATOM 669 N N . VAL A 1 91 ? -2.305 -3.861 2.591 1.00 97.06 91 VAL A N 1
ATOM 670 C CA . VAL A 1 91 ? -2.901 -4.282 1.331 1.00 97.06 91 VAL A CA 1
ATOM 671 C C . VAL A 1 91 ? -1.957 -5.229 0.609 1.00 97.06 91 VAL A C 1
ATOM 673 O O . VAL A 1 91 ? -0.741 -5.045 0.631 1.00 97.06 91 VAL A O 1
ATOM 676 N N . ARG A 1 92 ? -2.520 -6.227 -0.066 1.00 97.75 92 ARG A N 1
ATOM 677 C CA . ARG A 1 92 ? -1.803 -7.106 -0.988 1.00 97.75 92 ARG A CA 1
ATOM 678 C C . ARG A 1 92 ? -2.165 -6.731 -2.417 1.00 97.75 92 ARG A C 1
ATOM 680 O O . ARG A 1 92 ? -3.344 -6.673 -2.763 1.00 97.75 92 ARG A O 1
ATOM 687 N N . CYS A 1 93 ? -1.159 -6.486 -3.245 1.00 97.38 93 CYS A N 1
ATOM 688 C CA . CYS A 1 93 ? -1.341 -6.288 -4.676 1.00 97.38 93 CYS A CA 1
ATOM 689 C C . CYS A 1 93 ? -1.448 -7.637 -5.397 1.00 97.38 93 CYS A C 1
ATOM 691 O O . CYS A 1 93 ? -0.855 -8.628 -4.968 1.00 97.38 93 CYS A O 1
ATOM 693 N N . VAL A 1 94 ? -2.126 -7.679 -6.546 1.00 96.88 94 VAL A N 1
ATOM 694 C CA . VAL A 1 94 ? -2.157 -8.875 -7.413 1.00 96.88 94 VAL A CA 1
ATOM 695 C C . VAL A 1 94 ? -0.769 -9.329 -7.887 1.00 96.88 94 VAL A C 1
ATOM 697 O O . VAL A 1 94 ? -0.614 -10.482 -8.266 1.00 96.88 94 VAL A O 1
ATOM 700 N N . CYS A 1 95 ? 0.249 -8.459 -7.858 1.00 95.06 95 CYS A N 1
ATOM 701 C CA . CYS A 1 95 ? 1.632 -8.855 -8.151 1.00 95.06 95 CYS A CA 1
ATOM 702 C C . CYS A 1 95 ? 2.303 -9.646 -7.016 1.00 95.06 95 CYS A C 1
ATOM 704 O O . CYS A 1 95 ? 3.422 -10.104 -7.191 1.00 95.06 95 CYS A O 1
ATOM 706 N N . GLY A 1 96 ? 1.653 -9.777 -5.855 1.00 96.25 96 GLY A N 1
ATOM 707 C CA . GLY A 1 96 ? 2.180 -10.469 -4.678 1.00 96.25 96 GLY A CA 1
ATOM 708 C C . GLY A 1 96 ? 2.720 -9.542 -3.590 1.00 96.25 96 GLY A C 1
ATOM 709 O O . GLY A 1 96 ? 2.652 -9.917 -2.425 1.00 96.25 96 GLY A O 1
ATOM 710 N N . ALA A 1 97 ? 3.160 -8.330 -3.941 1.00 95.88 97 ALA A N 1
ATOM 711 C CA . ALA A 1 97 ? 3.736 -7.386 -2.986 1.00 95.88 97 ALA A CA 1
ATOM 712 C C . ALA A 1 97 ? 2.711 -6.864 -1.966 1.00 95.88 97 ALA A C 1
ATOM 714 O O . ALA A 1 97 ? 1.527 -6.666 -2.276 1.00 95.88 97 ALA A O 1
ATOM 715 N N . TYR A 1 98 ? 3.203 -6.588 -0.764 1.00 96.62 98 TYR A N 1
ATOM 716 C CA . TYR A 1 98 ? 2.470 -6.025 0.358 1.00 96.62 98 TYR A CA 1
ATOM 717 C C . TYR A 1 98 ? 2.842 -4.560 0.557 1.00 96.62 98 TYR A C 1
ATOM 719 O O . TYR A 1 98 ? 4.012 -4.183 0.517 1.00 96.62 98 TYR A O 1
ATOM 727 N N . GLU A 1 99 ? 1.837 -3.725 0.805 1.00 95.50 99 GLU A N 1
ATOM 728 C CA . GLU A 1 99 ? 2.037 -2.309 1.094 1.00 95.50 99 GLU A CA 1
ATOM 729 C C . GLU A 1 99 ? 1.142 -1.808 2.215 1.00 95.50 99 GLU A C 1
ATOM 731 O O . GLU A 1 99 ? 0.121 -2.416 2.538 1.00 95.50 99 GLU A O 1
ATOM 736 N N . THR A 1 100 ? 1.481 -0.641 2.758 1.00 95.06 100 THR A N 1
ATOM 737 C CA . THR A 1 100 ? 0.548 0.133 3.575 1.00 95.06 100 THR A CA 1
ATOM 738 C C . THR A 1 100 ? -0.196 1.201 2.779 1.00 95.06 100 THR A C 1
ATOM 740 O O . THR A 1 100 ? 0.335 1.870 1.885 1.00 95.06 100 THR A O 1
ATOM 743 N N . ARG A 1 101 ? -1.476 1.379 3.117 1.00 93.56 101 ARG A N 1
ATOM 744 C CA . ARG A 1 101 ? -2.344 2.439 2.595 1.00 93.56 101 ARG A CA 1
ATOM 745 C C . ARG A 1 101 ? -3.138 3.078 3.731 1.00 93.56 101 ARG A C 1
ATOM 747 O O . ARG A 1 101 ? -3.530 2.420 4.691 1.00 93.56 101 ARG A O 1
ATOM 754 N N . LYS A 1 102 ? -3.407 4.378 3.606 1.00 93.06 102 LYS A N 1
ATOM 755 C CA . LYS A 1 102 ? -4.253 5.103 4.562 1.00 93.06 102 LYS A CA 1
ATOM 756 C C . LYS A 1 102 ? -5.720 4.730 4.367 1.00 93.06 102 LYS A C 1
ATOM 758 O O . LYS A 1 102 ? -6.181 4.640 3.229 1.00 93.06 102 LYS A O 1
ATOM 763 N N . ALA A 1 103 ? -6.471 4.646 5.467 1.00 92.75 103 ALA A N 1
ATOM 764 C CA . ALA A 1 103 ? -7.913 4.377 5.441 1.00 92.75 103 ALA A CA 1
ATOM 765 C C . ALA A 1 103 ? -8.677 5.330 4.504 1.00 92.75 103 ALA A C 1
ATOM 767 O O . ALA A 1 103 ? -9.529 4.895 3.736 1.00 92.75 103 ALA A O 1
ATOM 768 N N . ARG A 1 104 ? -8.325 6.628 4.516 1.00 91.88 104 ARG A N 1
ATOM 769 C CA . ARG A 1 104 ? -8.922 7.641 3.628 1.00 91.88 104 ARG A CA 1
ATOM 770 C C . ARG A 1 104 ? -8.794 7.248 2.158 1.00 91.88 104 ARG A C 1
ATOM 772 O O . ARG A 1 104 ? -9.795 7.252 1.462 1.00 91.88 104 ARG A O 1
ATOM 779 N N . TYR A 1 105 ? -7.594 6.871 1.713 1.00 92.25 105 TYR A N 1
ATOM 780 C CA . TYR A 1 105 ? -7.351 6.482 0.322 1.00 92.25 105 TYR A CA 1
ATOM 781 C C . TYR A 1 105 ? -8.216 5.284 -0.083 1.00 92.25 105 TYR A C 1
ATOM 783 O O . TYR A 1 105 ? -8.867 5.324 -1.120 1.00 92.25 105 TYR A O 1
ATOM 791 N N . ILE A 1 106 ? -8.276 4.255 0.767 1.00 94.50 106 ILE A N 1
ATOM 792 C CA . ILE A 1 106 ? -9.077 3.053 0.502 1.00 94.50 106 ILE A CA 1
ATOM 793 C C . ILE A 1 106 ? -10.561 3.408 0.392 1.00 94.50 106 ILE A C 1
ATOM 795 O O . ILE A 1 106 ? -11.202 3.013 -0.575 1.00 94.50 106 ILE A O 1
ATOM 799 N N . LYS A 1 107 ? -11.089 4.203 1.332 1.00 93.69 107 LYS A N 1
ATOM 800 C CA . LYS A 1 107 ? -12.488 4.656 1.321 1.00 93.69 107 LYS A CA 1
ATOM 801 C C . LYS A 1 107 ? -12.824 5.470 0.068 1.00 93.69 107 LYS A C 1
ATOM 803 O O . LYS A 1 107 ? -13.877 5.259 -0.519 1.00 93.69 107 LYS A O 1
ATOM 808 N N . THR A 1 108 ? -11.939 6.377 -0.354 1.00 93.94 108 THR A N 1
ATOM 809 C CA . THR A 1 108 ? -12.145 7.198 -1.560 1.00 93.94 108 THR A CA 1
ATOM 810 C C . THR A 1 108 ? -12.135 6.339 -2.830 1.00 93.94 108 THR A C 1
ATOM 812 O O . THR A 1 108 ? -13.020 6.476 -3.668 1.00 93.94 108 THR A O 1
ATOM 815 N N . CYS A 1 109 ? -11.213 5.379 -2.941 1.00 93.75 109 CYS A N 1
ATOM 816 C CA . CYS A 1 109 ? -11.204 4.440 -4.064 1.00 93.75 109 CYS A CA 1
ATOM 817 C C . CYS A 1 109 ? -12.430 3.514 -4.066 1.00 93.75 109 CYS A C 1
ATOM 819 O O . CYS A 1 109 ? -12.985 3.245 -5.127 1.00 93.75 109 CYS A O 1
ATOM 821 N N . ALA A 1 110 ? -12.865 3.040 -2.894 1.00 91.69 110 ALA A N 1
ATOM 822 C CA . ALA A 1 110 ? -14.037 2.176 -2.760 1.00 91.69 110 ALA A CA 1
ATOM 823 C C . ALA A 1 110 ? -15.345 2.891 -3.139 1.00 91.69 110 ALA A C 1
ATOM 825 O O . ALA A 1 110 ? -16.260 2.249 -3.641 1.00 91.69 110 ALA A O 1
ATOM 826 N N . SER A 1 111 ? -15.425 4.216 -2.967 1.00 92.06 111 SER A N 1
ATOM 827 C CA . SER A 1 111 ? -16.564 5.024 -3.423 1.00 92.06 111 SER A CA 1
ATOM 828 C C . SER A 1 111 ? -16.505 5.415 -4.906 1.00 92.06 111 SER A C 1
ATOM 830 O O . SER A 1 111 ? -17.292 6.246 -5.350 1.00 92.06 111 SER A O 1
ATOM 832 N N . GLY A 1 112 ? -15.573 4.847 -5.681 1.00 89.31 112 GLY A N 1
ATOM 833 C CA . GLY A 1 112 ? -15.404 5.124 -7.112 1.00 89.31 112 GLY A CA 1
ATOM 834 C C . GLY A 1 112 ? -14.602 6.391 -7.425 1.00 89.31 112 GLY A C 1
ATOM 835 O O . GLY A 1 112 ? -14.265 6.636 -8.581 1.00 89.31 112 GLY A O 1
ATOM 836 N N . ASN A 1 113 ? -14.223 7.169 -6.410 1.00 89.25 113 ASN A N 1
ATOM 837 C CA . ASN A 1 113 ? -13.434 8.385 -6.570 1.00 89.25 113 ASN A CA 1
ATOM 838 C C . ASN A 1 113 ? -11.943 8.065 -6.424 1.00 89.25 113 ASN A C 1
ATOM 840 O O . ASN A 1 113 ? -11.338 8.236 -5.366 1.00 89.25 113 ASN A O 1
ATOM 844 N N . ASN A 1 114 ? -11.318 7.574 -7.489 1.00 86.69 114 ASN A N 1
ATOM 845 C CA . ASN A 1 114 ? -9.879 7.339 -7.470 1.00 86.69 114 ASN A CA 1
ATOM 846 C C . ASN A 1 114 ? -9.118 8.680 -7.550 1.00 86.69 114 ASN A C 1
ATOM 848 O O . ASN A 1 114 ? -9.270 9.395 -8.539 1.00 86.69 114 ASN A O 1
ATOM 852 N N . PRO A 1 115 ? -8.271 9.037 -6.562 1.00 80.06 115 PRO A N 1
ATOM 853 C CA . PRO A 1 115 ? -7.492 10.276 -6.619 1.00 80.06 115 PRO A CA 1
ATOM 854 C C . PRO A 1 115 ? -6.355 10.228 -7.657 1.00 80.06 115 PRO A C 1
ATOM 856 O O . PRO A 1 115 ? -5.714 11.246 -7.906 1.00 80.06 115 PRO A O 1
ATOM 859 N N . GLY A 1 116 ? -6.058 9.055 -8.229 1.00 80.31 116 GLY A N 1
ATOM 860 C CA . GLY A 1 116 ? -5.067 8.879 -9.288 1.00 80.31 116 GLY A CA 1
ATOM 861 C C . GLY A 1 116 ? -5.690 8.702 -10.675 1.00 80.31 116 GLY A C 1
ATOM 862 O O . GLY A 1 116 ? -6.809 8.224 -10.813 1.00 80.31 116 GLY A O 1
ATOM 863 N N . GLN A 1 117 ? -4.909 9.021 -11.712 1.00 75.50 117 GLN A N 1
ATOM 864 C CA . GLN A 1 117 ? -5.269 8.800 -13.124 1.00 75.50 117 GLN A CA 1
ATOM 865 C C . GLN A 1 117 ? -5.291 7.312 -13.519 1.00 75.50 117 GLN A C 1
ATOM 867 O O . GLN A 1 117 ? -5.855 6.935 -14.542 1.00 75.50 117 GLN A O 1
ATOM 872 N N . GLU A 1 118 ? -4.633 6.456 -12.737 1.00 84.75 118 GLU A N 1
ATOM 873 C CA . GLU A 1 118 ? -4.517 5.026 -13.008 1.00 84.75 118 GLU A CA 1
ATOM 874 C C . GLU A 1 118 ? -5.206 4.211 -11.923 1.00 84.75 118 GLU A C 1
ATOM 876 O O . GLU A 1 118 ? -5.287 4.637 -10.772 1.00 84.75 118 GLU A O 1
ATOM 881 N N . GLU A 1 119 ? -5.653 3.012 -12.295 1.00 91.19 119 GLU A N 1
ATOM 882 C CA . GLU A 1 119 ? -6.200 2.014 -11.378 1.00 91.19 119 GLU A CA 1
ATOM 883 C C . GLU A 1 119 ? -5.327 1.846 -10.111 1.00 91.19 119 GLU A C 1
ATOM 885 O O . GLU A 1 119 ? -4.101 1.740 -10.234 1.00 91.19 119 GLU A O 1
ATOM 890 N N . PRO A 1 120 ? -5.920 1.777 -8.902 1.00 94.06 120 PRO A N 1
ATOM 891 C CA . PRO A 1 120 ? -5.171 1.575 -7.665 1.00 94.06 120 PRO A CA 1
ATOM 892 C C . PRO A 1 120 ? -4.312 0.307 -7.709 1.00 94.06 120 PRO A C 1
ATOM 894 O O . PRO A 1 120 ? -4.809 -0.796 -7.935 1.00 94.06 120 PRO A O 1
ATOM 897 N N . MET A 1 121 ? -3.011 0.455 -7.465 1.00 94.75 121 MET A N 1
ATOM 898 C CA . MET A 1 121 ? -2.046 -0.645 -7.415 1.00 94.75 121 MET A CA 1
ATOM 899 C C . MET A 1 121 ? -0.891 -0.318 -6.463 1.00 94.75 121 MET A C 1
ATOM 901 O O . MET A 1 121 ? -0.838 0.782 -5.898 1.00 94.75 121 MET A O 1
ATOM 905 N N . CYS A 1 122 ? 0.014 -1.277 -6.241 1.00 94.19 122 CYS A N 1
ATOM 906 C CA . CYS A 1 122 ? 1.221 -1.012 -5.460 1.00 94.19 122 CYS A CA 1
ATOM 907 C C . CYS A 1 122 ? 2.133 -0.014 -6.188 1.00 94.19 122 CYS A C 1
ATOM 909 O O . CYS A 1 122 ? 2.047 0.169 -7.407 1.00 94.19 122 CYS A O 1
ATOM 911 N N . ASP A 1 123 ? 3.011 0.642 -5.445 1.00 92.88 123 ASP A N 1
ATOM 912 C CA . ASP A 1 123 ? 3.950 1.634 -5.954 1.00 92.88 123 ASP A CA 1
ATOM 913 C C . ASP A 1 123 ? 4.902 1.017 -6.992 1.00 92.88 123 ASP A C 1
ATOM 915 O O . ASP A 1 123 ? 5.171 1.660 -8.008 1.00 92.88 123 ASP A O 1
ATOM 919 N N . TRP A 1 124 ? 5.324 -0.243 -6.810 1.00 91.44 124 TRP A N 1
ATOM 920 C CA . TRP A 1 124 ? 6.119 -0.963 -7.814 1.00 91.44 124 TRP A CA 1
ATOM 921 C C . TRP A 1 124 ? 5.355 -1.112 -9.136 1.00 91.44 124 TRP A C 1
ATOM 923 O O . TRP A 1 124 ? 5.819 -0.630 -10.166 1.00 91.44 124 TRP A O 1
ATOM 933 N N . CYS A 1 125 ? 4.142 -1.681 -9.118 1.00 92.19 125 CYS A N 1
ATOM 934 C CA . CYS A 1 125 ? 3.321 -1.813 -10.327 1.00 92.19 125 CYS A CA 1
ATOM 935 C C . CYS A 1 125 ? 3.015 -0.459 -10.973 1.00 92.19 125 CYS A C 1
ATOM 937 O O . CYS A 1 125 ? 3.046 -0.350 -12.197 1.00 92.19 125 CYS A O 1
ATOM 939 N N . THR A 1 126 ? 2.762 0.573 -10.163 1.00 91.38 126 THR A N 1
ATOM 940 C CA . THR A 1 126 ? 2.536 1.939 -10.657 1.00 91.38 126 THR A CA 1
ATOM 941 C C . THR A 1 126 ? 3.771 2.442 -11.403 1.00 91.38 126 THR A C 1
ATOM 943 O O . THR A 1 126 ? 3.667 2.995 -12.497 1.00 91.38 126 THR A O 1
ATOM 946 N N . LYS A 1 127 ? 4.965 2.230 -10.838 1.00 87.69 127 LYS A N 1
ATOM 947 C CA . LYS A 1 127 ? 6.235 2.620 -11.457 1.00 87.69 127 LYS A CA 1
ATOM 948 C C . LYS A 1 127 ? 6.478 1.848 -12.752 1.00 87.69 127 LYS A C 1
ATOM 950 O O . LYS A 1 127 ? 6.774 2.465 -13.771 1.00 87.69 127 LYS A O 1
ATOM 955 N N . THR A 1 128 ? 6.267 0.532 -12.756 1.00 88.25 128 THR A N 1
ATOM 956 C CA . THR A 1 128 ? 6.375 -0.292 -13.968 1.00 88.25 128 THR A CA 1
ATOM 957 C C . THR A 1 128 ? 5.408 0.177 -15.056 1.00 88.25 128 THR A C 1
ATOM 959 O O . THR A 1 128 ? 5.809 0.307 -16.210 1.00 88.25 128 THR A O 1
ATOM 962 N N . ARG A 1 129 ? 4.153 0.495 -14.710 1.00 89.38 129 ARG A N 1
ATOM 963 C CA . ARG A 1 129 ? 3.150 0.977 -15.673 1.00 89.38 129 ARG A CA 1
ATOM 964 C C . ARG A 1 129 ? 3.534 2.330 -16.271 1.00 89.38 129 ARG A C 1
ATOM 966 O O . ARG A 1 129 ? 3.382 2.533 -17.473 1.00 89.38 129 ARG A O 1
ATOM 973 N N . LYS A 1 130 ? 4.100 3.228 -15.459 1.00 86.31 130 LYS A N 1
ATOM 974 C CA . LYS A 1 130 ? 4.666 4.501 -15.927 1.00 86.31 130 LYS A CA 1
ATOM 975 C C . LYS A 1 130 ? 5.820 4.289 -16.910 1.00 86.31 130 LYS A C 1
ATOM 977 O O . LYS A 1 130 ? 5.812 4.901 -17.974 1.00 86.31 130 LYS A O 1
ATOM 982 N N . LEU A 1 131 ? 6.750 3.384 -16.603 1.00 83.44 131 LEU A N 1
ATOM 983 C CA . LEU A 1 131 ? 7.873 3.054 -17.489 1.00 83.44 131 LEU A CA 1
ATOM 984 C C . LEU A 1 131 ? 7.404 2.441 -18.815 1.00 83.44 131 LEU A C 1
ATOM 986 O O . LEU A 1 131 ? 7.893 2.826 -19.872 1.00 83.44 131 LEU A O 1
ATOM 990 N N . GLN A 1 132 ? 6.408 1.550 -18.784 1.00 84.62 132 GLN A N 1
ATOM 991 C CA . GLN A 1 132 ? 5.799 0.983 -19.996 1.00 84.62 132 GLN A CA 1
ATOM 992 C C . GLN A 1 132 ? 5.164 2.053 -20.893 1.00 84.62 132 GLN A C 1
ATOM 994 O O . GLN A 1 132 ? 5.186 1.926 -22.113 1.00 84.62 132 GLN A O 1
ATOM 999 N N . LYS A 1 133 ? 4.627 3.121 -20.295 1.00 84.94 133 LYS A N 1
ATOM 1000 C CA . LYS A 1 133 ? 4.108 4.295 -21.009 1.00 84.94 133 LYS A CA 1
ATOM 1001 C C . LYS A 1 133 ? 5.204 5.283 -21.442 1.00 84.94 133 LYS A C 1
ATOM 1003 O O . LYS A 1 133 ? 4.887 6.297 -22.053 1.00 84.94 133 LYS A O 1
ATOM 1008 N N . GLY A 1 134 ? 6.471 5.014 -21.125 1.00 82.31 134 GLY A N 1
ATOM 1009 C CA . GLY A 1 134 ? 7.615 5.861 -21.470 1.00 82.31 134 GLY A CA 1
ATOM 1010 C C . GLY A 1 134 ? 7.896 7.007 -20.492 1.00 82.31 134 GLY A C 1
ATOM 1011 O O . GLY A 1 134 ? 8.787 7.813 -20.748 1.00 82.31 134 GLY A O 1
ATOM 1012 N N . PHE A 1 135 ? 7.190 7.099 -19.360 1.00 80.50 135 PHE A N 1
ATOM 1013 C CA . PHE A 1 135 ? 7.469 8.131 -18.358 1.00 80.50 135 PHE A CA 1
ATOM 1014 C C . PHE A 1 135 ? 8.779 7.838 -17.618 1.00 80.50 135 PHE A C 1
ATOM 1016 O O . PHE A 1 135 ? 8.953 6.752 -17.070 1.00 80.50 135 PHE A O 1
ATOM 1023 N N . GLY A 1 136 ? 9.671 8.830 -17.544 1.00 69.56 136 GLY A N 1
ATOM 1024 C CA . GLY A 1 136 ? 10.937 8.734 -16.805 1.00 69.56 136 GLY A CA 1
ATOM 1025 C C . GLY A 1 136 ? 12.072 8.024 -17.549 1.00 69.56 136 GLY A C 1
ATOM 1026 O O . GLY A 1 136 ? 13.159 7.899 -16.994 1.00 69.56 136 GLY A O 1
ATOM 1027 N N . VAL A 1 137 ? 11.855 7.596 -18.798 1.00 65.50 137 VAL A N 1
ATOM 1028 C CA . VAL A 1 137 ? 12.917 7.063 -19.661 1.00 65.50 137 VAL A CA 1
ATOM 1029 C C . VAL A 1 137 ? 13.591 8.233 -20.373 1.00 65.50 137 VAL A C 1
ATOM 1031 O O . VAL A 1 137 ? 13.132 8.690 -21.420 1.00 65.50 137 VAL A O 1
ATOM 1034 N N . VAL A 1 138 ? 14.680 8.742 -19.801 1.00 63.66 138 VAL A N 1
ATOM 1035 C CA . VAL A 1 138 ? 15.534 9.717 -20.487 1.00 63.66 138 VAL A CA 1
ATOM 1036 C C . VAL A 1 138 ? 16.460 8.943 -21.418 1.00 63.66 138 VAL A C 1
ATOM 1038 O O . VAL A 1 138 ? 17.450 8.359 -20.984 1.00 63.66 138 VAL A O 1
ATOM 1041 N N . ARG A 1 139 ? 16.134 8.905 -22.712 1.00 60.31 139 ARG A N 1
ATOM 1042 C CA . ARG A 1 139 ? 17.032 8.336 -23.724 1.00 60.31 139 ARG A CA 1
ATOM 1043 C C . ARG A 1 139 ? 18.120 9.355 -24.050 1.00 60.31 139 ARG A C 1
ATOM 1045 O O . ARG A 1 139 ? 17.981 10.141 -24.982 1.00 60.31 139 ARG A O 1
ATOM 1052 N N . ASN A 1 140 ? 19.191 9.357 -23.263 1.00 50.06 140 ASN A N 1
ATOM 1053 C CA . ASN A 1 140 ? 20.388 10.126 -23.587 1.00 50.06 140 ASN A CA 1
ATOM 1054 C C . ASN A 1 140 ? 21.214 9.351 -24.620 1.00 50.06 140 ASN A C 1
ATOM 1056 O O . ASN A 1 140 ? 22.003 8.480 -24.268 1.00 50.06 140 ASN A O 1
ATOM 1060 N N . GLY A 1 141 ? 21.006 9.662 -25.898 1.00 59.00 141 GLY A N 1
ATOM 1061 C CA . GLY A 1 141 ? 21.835 9.176 -27.002 1.00 59.00 141 GLY A CA 1
ATOM 1062 C C . GLY A 1 141 ? 21.031 8.624 -28.183 1.00 59.00 141 GLY A C 1
ATOM 1063 O O . GLY A 1 141 ? 19.869 8.239 -28.026 1.00 59.00 141 GLY A O 1
ATOM 1064 N N . PRO A 1 142 ? 21.628 8.591 -29.388 1.00 48.75 142 PRO A N 1
ATOM 1065 C CA . PRO A 1 142 ? 21.019 7.921 -30.525 1.00 48.75 142 PRO A CA 1
ATOM 1066 C C . PRO A 1 142 ? 20.891 6.427 -30.211 1.00 48.75 142 PRO A C 1
ATOM 1068 O O . PRO A 1 142 ? 21.856 5.791 -29.785 1.00 48.75 142 PRO A O 1
ATOM 1071 N N . LEU A 1 143 ? 19.698 5.861 -30.437 1.00 54.44 143 LEU A N 1
ATOM 1072 C CA . LEU A 1 143 ? 19.540 4.412 -30.573 1.00 54.44 143 LEU A CA 1
ATOM 1073 C C . LEU A 1 143 ? 20.595 3.973 -31.586 1.00 54.44 143 LEU A C 1
ATOM 1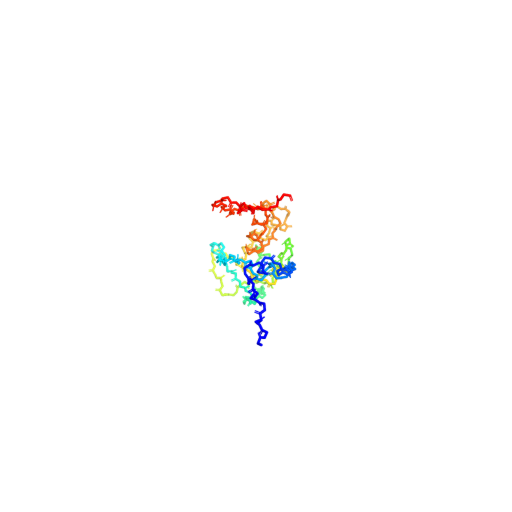075 O O . LEU A 1 143 ? 20.595 4.503 -32.696 1.00 54.44 143 LEU A O 1
ATOM 1079 N N . VAL A 1 144 ? 21.528 3.119 -31.162 1.00 47.75 144 VAL A N 1
ATOM 1080 C CA . VAL A 1 144 ? 22.680 2.677 -31.957 1.00 47.75 144 VAL A CA 1
ATOM 1081 C C . VAL A 1 144 ? 22.237 2.484 -33.408 1.00 47.75 144 VAL A C 1
ATOM 1083 O O . VAL A 1 144 ? 21.406 1.620 -33.688 1.00 47.75 144 VAL A O 1
ATOM 1086 N N . LYS A 1 145 ? 22.736 3.330 -34.324 1.00 41.97 145 LYS A N 1
ATOM 1087 C CA . LYS A 1 145 ? 22.596 3.079 -35.759 1.00 41.97 145 LYS A CA 1
ATOM 1088 C C . LYS A 1 145 ? 23.277 1.741 -35.995 1.00 41.97 145 LYS A C 1
ATOM 1090 O O . LYS A 1 145 ? 24.490 1.638 -35.845 1.00 41.97 145 LYS A O 1
ATOM 1095 N N . ILE A 1 146 ? 22.501 0.717 -36.324 1.00 49.78 146 ILE A N 1
ATOM 1096 C CA . ILE A 1 146 ? 23.059 -0.510 -36.876 1.00 49.78 146 ILE A CA 1
ATOM 1097 C C . ILE A 1 146 ? 23.486 -0.137 -38.297 1.00 49.78 146 ILE A C 1
ATOM 1099 O O . ILE A 1 146 ? 22.693 -0.192 -39.235 1.00 49.78 146 ILE A O 1
ATOM 1103 N N . GLU A 1 147 ? 24.708 0.369 -38.444 1.00 41.38 147 GLU A N 1
ATOM 1104 C CA . GLU A 1 147 ? 25.313 0.574 -39.754 1.00 41.38 147 GLU A CA 1
ATOM 1105 C C . GLU A 1 147 ? 25.535 -0.808 -40.377 1.00 41.38 147 GLU A C 1
ATOM 1107 O O . GLU A 1 147 ? 26.354 -1.581 -39.889 1.00 41.38 147 GLU A O 1
ATOM 1112 N N . GLY A 1 148 ? 24.763 -1.155 -41.413 1.00 42.88 148 GLY A N 1
ATOM 1113 C CA . GLY A 1 148 ? 25.016 -2.379 -42.182 1.00 42.88 148 GLY A CA 1
ATOM 1114 C C . GLY A 1 148 ? 23.819 -3.123 -42.773 1.00 42.88 148 GLY A C 1
ATOM 1115 O O . GLY A 1 148 ? 24.050 -4.017 -43.579 1.00 42.88 148 GLY A O 1
ATOM 1116 N N . TYR A 1 149 ? 22.566 -2.780 -42.457 1.00 32.66 149 TYR A N 1
ATOM 1117 C CA . TYR A 1 149 ? 21.419 -3.355 -43.179 1.00 32.66 149 TYR A CA 1
ATOM 1118 C C . TYR A 1 149 ? 21.092 -2.506 -44.419 1.00 32.66 149 TYR A C 1
ATOM 1120 O O . TYR A 1 149 ? 20.529 -1.417 -44.296 1.00 32.66 149 TYR A O 1
ATOM 1128 N N . LYS A 1 150 ? 21.503 -2.996 -45.595 1.00 38.03 150 LYS A N 1
ATOM 1129 C CA . LYS A 1 150 ? 20.911 -2.643 -46.895 1.00 38.03 150 LYS A CA 1
ATOM 1130 C C . LYS A 1 150 ? 19.767 -3.598 -47.200 1.00 38.03 150 LYS A C 1
ATOM 1132 O O . LYS A 1 150 ? 19.922 -4.793 -46.868 1.00 38.03 150 LYS A O 1
#

Sequence (150 aa):
MTRFAQVDLNAVAPLLPGDKVAARVAGRGEHFDFTPSNGKVHSDVPLRARAPSAAEMLMPTFVDLTGTTIGRLKVTGIAVDITSNGTNWVVRCVCGAYETRKARYIKTCASGNNPGQEEPMCDWCTKTRKLQKGFGVVRNGPLVKIEGYK

Foldseek 3Di:
DDDDPDDPVVVCVVVPPCDPVNCVVPDPDDDDDDDFPPLKDKDLDDADFDADDPVLVPDPPHDGCAQPDFFQKGWHHWGDPRDDPATWTWIAGPVNMIMTDHPVQSVCRSVVNHPDPDGDGGRVVVVVVCVVVVHPDDPPDPPPPPPDDD

pLDDT: mean 80.8, std 16.49, range [32.66, 97.81]